Protein AF-M2AKZ9-F1 (afdb_monomer)

Organism: NCBI:txid1263867

Secondary structure (DSSP, 8-state):
--HHHHHHHHHHH--S----GGGTT--HHHHHHHHHHHHH---SS-HHHHHHHHHHHGGGEESSTTSSS-TTEEEEEE-SSSSEEEEEEEE--SS---------EEEEEEHHHHHHHHHHHHHHHHHHHHHHS--TT----

Structure (mmCIF, N/CA/C/O backbone):
data_AF-M2AKZ9-F1
#
_entry.id   AF-M2AKZ9-F1
#
loop_
_atom_site.group_PDB
_atom_site.id
_atom_site.type_symbol
_atom_site.label_atom_id
_atom_site.label_alt_id
_atom_site.label_comp_id
_atom_site.label_asym_id
_atom_site.label_entity_id
_atom_site.label_seq_id
_atom_site.pdbx_PDB_ins_code
_atom_site.Cartn_x
_atom_site.Cartn_y
_atom_site.Cartn_z
_atom_site.occupancy
_atom_site.B_iso_or_equiv
_atom_site.auth_seq_id
_atom_site.auth_comp_id
_atom_site.auth_asym_id
_atom_site.auth_atom_id
_atom_site.pdbx_PDB_model_num
ATOM 1 N N . MET A 1 1 ? 19.972 -0.961 -3.703 1.00 52.25 1 MET A N 1
ATOM 2 C CA . MET A 1 1 ? 18.965 -1.456 -4.669 1.00 52.25 1 MET A CA 1
ATOM 3 C C . MET A 1 1 ? 17.754 -0.553 -4.508 1.00 52.25 1 MET A C 1
ATOM 5 O O . MET A 1 1 ? 17.483 -0.184 -3.375 1.00 52.25 1 MET A O 1
ATOM 9 N N . TYR A 1 2 ? 17.136 -0.089 -5.594 1.00 68.69 2 TYR A N 1
ATOM 10 C CA . TYR A 1 2 ? 16.067 0.915 -5.517 1.00 68.69 2 TYR A CA 1
ATOM 11 C C . TYR A 1 2 ? 14.901 0.331 -4.708 1.00 68.69 2 TYR A C 1
ATOM 13 O O . TYR A 1 2 ? 14.364 -0.695 -5.121 1.00 68.69 2 TYR A O 1
ATOM 21 N N . GLY A 1 3 ? 14.554 0.921 -3.555 1.00 70.38 3 GLY A N 1
ATOM 22 C CA . GLY A 1 3 ? 13.520 0.386 -2.658 1.00 70.38 3 GLY A CA 1
ATOM 23 C C . GLY A 1 3 ? 12.243 0.092 -3.435 1.00 70.38 3 GLY A C 1
ATOM 24 O O . GLY A 1 3 ? 11.772 -1.043 -3.425 1.00 70.38 3 GLY A O 1
ATOM 25 N N . ALA A 1 4 ? 11.796 1.078 -4.232 1.00 70.75 4 ALA A N 1
ATOM 26 C CA . ALA A 1 4 ? 10.658 1.018 -5.167 1.00 70.75 4 ALA A CA 1
ATOM 27 C C . ALA A 1 4 ? 10.664 -0.177 -6.122 1.00 70.75 4 ALA A C 1
ATOM 29 O O . ALA A 1 4 ? 9.626 -0.585 -6.607 1.00 70.75 4 ALA A O 1
ATOM 30 N N . TYR A 1 5 ? 11.813 -0.743 -6.452 1.00 81.25 5 TYR A N 1
ATOM 31 C CA . TYR A 1 5 ? 11.853 -1.922 -7.304 1.00 81.25 5 TYR A CA 1
ATOM 32 C C . TYR A 1 5 ? 11.650 -3.207 -6.489 1.00 81.25 5 TYR A C 1
ATOM 34 O O . TYR A 1 5 ? 10.927 -4.101 -6.926 1.00 81.25 5 TYR A O 1
ATOM 42 N N . CYS A 1 6 ? 12.247 -3.289 -5.294 1.00 82.06 6 CYS A N 1
ATOM 43 C CA . CYS A 1 6 ? 12.142 -4.463 -4.430 1.00 82.06 6 CYS A CA 1
ATOM 44 C C . CYS A 1 6 ? 10.701 -4.733 -4.014 1.00 82.06 6 CYS A C 1
ATOM 46 O O . CYS A 1 6 ? 10.223 -5.847 -4.195 1.00 82.06 6 CYS A O 1
ATOM 48 N N . GLY A 1 7 ? 9.975 -3.731 -3.526 1.00 81.88 7 GLY A N 1
ATOM 49 C CA . GLY A 1 7 ? 8.628 -4.017 -3.051 1.00 81.88 7 GLY A CA 1
ATOM 50 C C . GLY A 1 7 ? 7.611 -4.250 -4.183 1.00 81.88 7 GLY A C 1
ATOM 51 O O . GLY A 1 7 ? 6.611 -4.921 -3.958 1.00 81.88 7 GLY A O 1
ATOM 52 N N . PHE A 1 8 ? 7.861 -3.809 -5.433 1.00 86.56 8 PHE A N 1
ATOM 53 C CA . PHE A 1 8 ? 7.036 -4.263 -6.568 1.00 86.56 8 PHE A CA 1
ATOM 54 C C . PHE A 1 8 ? 7.232 -5.757 -6.833 1.00 86.56 8 PHE A C 1
ATOM 56 O O . PHE A 1 8 ? 6.283 -6.428 -7.233 1.00 86.56 8 PHE A O 1
ATOM 63 N N . LYS A 1 9 ? 8.441 -6.288 -6.606 1.00 87.75 9 LYS A N 1
ATOM 64 C CA . LYS A 1 9 ? 8.679 -7.734 -6.661 1.00 87.75 9 LYS A CA 1
ATOM 65 C C . LYS A 1 9 ? 7.969 -8.452 -5.525 1.00 87.75 9 LYS A C 1
ATOM 67 O O . LYS A 1 9 ? 7.253 -9.406 -5.791 1.00 87.75 9 LYS A O 1
ATOM 72 N N . GLU A 1 10 ? 8.089 -7.950 -4.298 1.00 87.06 10 GLU A N 1
ATOM 73 C CA . GLU A 1 10 ? 7.397 -8.527 -3.135 1.00 87.06 10 GLU A CA 1
ATOM 74 C C . GLU A 1 10 ? 5.873 -8.552 -3.337 1.00 87.06 10 GLU A C 1
ATOM 76 O O . GLU A 1 10 ? 5.233 -9.564 -3.068 1.00 87.06 10 GLU A O 1
ATOM 81 N N . LEU A 1 11 ? 5.299 -7.488 -3.910 1.00 86.25 11 LEU A N 1
ATOM 82 C CA . LEU A 1 11 ? 3.880 -7.425 -4.266 1.00 86.25 11 LEU A CA 1
ATOM 83 C C . LEU A 1 11 ? 3.474 -8.491 -5.299 1.00 86.25 11 LEU A C 1
ATOM 85 O O . LEU A 1 11 ? 2.378 -9.045 -5.219 1.00 86.25 11 LEU A O 1
ATOM 89 N N . LEU A 1 12 ? 4.330 -8.781 -6.285 1.00 87.94 12 LEU A N 1
ATOM 90 C CA . LEU A 1 12 ? 4.081 -9.857 -7.249 1.00 87.94 12 LEU A CA 1
ATOM 91 C C . LEU A 1 12 ? 4.256 -11.242 -6.630 1.00 87.94 12 LEU A C 1
ATOM 93 O O . LEU A 1 12 ? 3.530 -12.164 -6.997 1.00 87.94 12 LEU A O 1
ATOM 97 N N . ASP A 1 13 ? 5.183 -11.399 -5.699 1.00 88.38 13 ASP A N 1
ATOM 98 C CA . ASP A 1 13 ? 5.448 -12.686 -5.066 1.00 88.38 13 ASP A CA 1
ATOM 99 C C . ASP A 1 13 ? 4.434 -13.011 -3.958 1.00 88.38 13 ASP A C 1
ATOM 101 O O . ASP A 1 13 ? 4.333 -14.171 -3.559 1.00 88.38 13 ASP A O 1
ATOM 105 N N . ASN A 1 14 ? 3.638 -12.033 -3.501 1.00 84.56 14 ASN A N 1
ATOM 106 C CA . ASN A 1 14 ? 2.587 -12.258 -2.513 1.00 84.56 14 ASN A CA 1
ATOM 107 C C . ASN A 1 14 ? 1.436 -13.101 -3.111 1.00 84.56 14 ASN A C 1
ATOM 109 O O . ASN A 1 14 ? 0.806 -12.674 -4.093 1.00 84.56 14 ASN A O 1
ATOM 113 N N . PRO A 1 15 ? 1.161 -14.301 -2.554 1.00 78.06 15 PRO A N 1
ATOM 114 C CA . PRO A 1 15 ? 0.096 -15.177 -3.027 1.00 78.06 15 PRO A CA 1
ATOM 115 C C . PRO A 1 15 ? -1.267 -14.884 -2.383 1.00 78.06 15 PRO A C 1
ATOM 117 O O . PRO A 1 15 ? -2.243 -15.537 -2.748 1.00 78.06 15 PRO A O 1
ATOM 120 N N . HIS A 1 16 ? -1.339 -13.965 -1.417 1.00 85.75 16 HIS A N 1
ATOM 121 C CA . HIS A 1 16 ? -2.547 -13.673 -0.652 1.00 85.75 16 HIS A CA 1
ATOM 122 C C . HIS A 1 16 ? -3.059 -12.253 -0.919 1.00 85.75 16 HIS A C 1
ATOM 124 O O . HIS A 1 16 ? -2.253 -11.360 -1.198 1.00 85.75 16 HIS A O 1
ATOM 130 N N . PRO A 1 17 ? -4.382 -12.025 -0.808 1.00 88.38 17 PRO A N 1
ATOM 131 C CA . PRO A 1 17 ? -4.925 -10.678 -0.749 1.00 88.38 17 PRO A CA 1
ATOM 132 C C . PRO A 1 17 ? -4.257 -9.879 0.368 1.00 88.38 17 PRO A C 1
ATOM 134 O O . PRO A 1 17 ? -4.169 -10.331 1.510 1.00 88.38 17 PRO A O 1
ATOM 137 N N . LEU A 1 18 ? -3.809 -8.677 0.030 1.00 92.75 18 LEU A N 1
ATOM 138 C CA . LEU A 1 18 ? -3.366 -7.670 0.984 1.00 92.75 18 LEU A CA 1
ATOM 139 C C . LEU A 1 18 ? -4.553 -7.119 1.788 1.00 92.75 18 LEU A C 1
ATOM 141 O O . LEU A 1 18 ? -5.050 -6.020 1.519 1.00 92.75 18 LEU A O 1
ATOM 145 N N . TRP A 1 19 ? -4.969 -7.864 2.809 1.00 94.50 19 TRP A N 1
ATOM 146 C CA . TRP A 1 19 ? -5.964 -7.444 3.791 1.00 94.50 19 TRP A CA 1
ATOM 147 C C . TRP A 1 19 ? -5.520 -7.790 5.212 1.00 94.50 19 TRP A C 1
ATOM 149 O O . TRP A 1 19 ? -5.015 -8.882 5.462 1.00 94.50 19 TRP A O 1
ATOM 159 N N . ASP A 1 20 ? -5.753 -6.873 6.149 1.00 94.25 20 ASP A N 1
ATOM 160 C CA . ASP A 1 20 ? -5.556 -7.088 7.582 1.00 94.25 20 ASP A CA 1
ATOM 161 C C . ASP A 1 20 ? -6.907 -6.941 8.297 1.00 94.25 20 ASP A C 1
ATOM 163 O O . ASP A 1 20 ? -7.664 -6.014 8.018 1.00 94.25 20 ASP A O 1
ATOM 167 N N . GLU A 1 21 ? -7.208 -7.837 9.240 1.00 94.44 21 GLU A N 1
ATOM 168 C CA . GLU A 1 21 ? -8.468 -7.845 10.008 1.00 94.44 21 GLU A CA 1
ATOM 169 C C . GLU A 1 21 ? -8.741 -6.535 10.770 1.00 94.44 21 GLU A C 1
ATOM 171 O O . GLU A 1 21 ? -9.888 -6.193 11.048 1.00 94.44 21 GLU A O 1
ATOM 176 N N . SER A 1 22 ? -7.703 -5.753 11.089 1.00 95.06 22 SER A N 1
ATOM 177 C CA . SER A 1 22 ? -7.852 -4.430 11.710 1.00 95.06 22 SER A CA 1
ATOM 178 C C . SER A 1 22 ? -8.554 -3.413 10.807 1.00 95.06 22 SER A C 1
ATOM 180 O O . 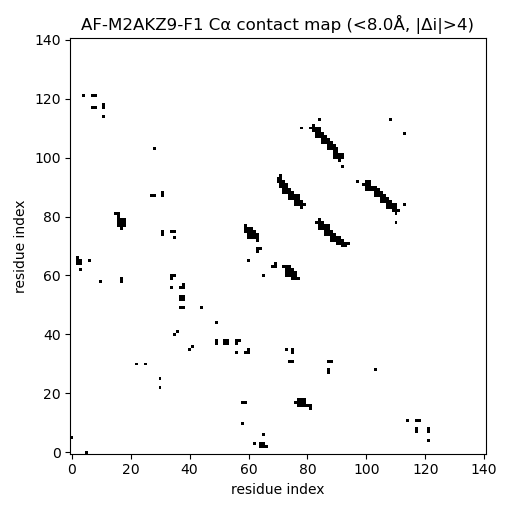SER A 1 22 ? -8.979 -2.361 11.289 1.00 95.06 22 SER A O 1
ATOM 182 N N . PHE A 1 23 ? -8.688 -3.708 9.512 1.00 95.94 23 PHE A N 1
ATOM 183 C CA . PHE A 1 23 ? -9.397 -2.873 8.549 1.00 95.94 23 PHE A CA 1
ATOM 184 C C . PHE A 1 23 ? -10.909 -3.112 8.560 1.00 95.94 23 PHE A C 1
ATOM 186 O O . PHE A 1 23 ? -11.660 -2.302 8.008 1.00 95.94 23 PHE A O 1
ATOM 193 N N . ASP A 1 24 ? -11.378 -4.179 9.207 1.00 95.31 24 ASP A N 1
ATOM 194 C CA . ASP A 1 24 ? -12.784 -4.558 9.200 1.00 95.31 24 ASP A CA 1
ATOM 195 C C . ASP A 1 24 ? -13.662 -3.460 9.823 1.00 95.31 24 ASP A C 1
ATOM 197 O O . ASP A 1 24 ? -13.480 -3.017 10.959 1.00 95.31 24 ASP A O 1
ATOM 201 N N . GLY A 1 25 ? -14.646 -2.993 9.050 1.00 95.19 25 GLY A N 1
ATOM 202 C CA . GLY A 1 25 ? -15.553 -1.918 9.459 1.00 95.19 25 GLY A CA 1
ATOM 203 C C . GLY A 1 25 ? -14.954 -0.506 9.405 1.00 95.19 25 GLY A C 1
ATOM 204 O O . GLY A 1 25 ? -15.673 0.457 9.685 1.00 95.19 25 GLY A O 1
ATOM 205 N N . LEU A 1 26 ? -13.685 -0.351 9.014 1.00 97.06 26 LEU A N 1
ATOM 206 C CA . LEU A 1 26 ? -13.079 0.955 8.777 1.00 97.06 26 LEU A CA 1
ATOM 207 C C . LEU A 1 26 ? -13.445 1.494 7.392 1.00 97.06 26 LEU A C 1
ATOM 209 O O . LEU A 1 26 ? -13.536 0.778 6.396 1.00 97.06 26 LEU A O 1
ATOM 213 N N . SER A 1 27 ? -13.617 2.811 7.303 1.00 96.19 27 SER A N 1
ATOM 214 C CA . SER A 1 27 ? -13.659 3.485 6.008 1.00 96.19 27 SER A CA 1
ATOM 215 C C . SER A 1 27 ? -12.278 3.478 5.349 1.00 96.19 27 SER A C 1
ATOM 217 O O . SER A 1 27 ? -11.247 3.449 6.017 1.00 96.19 27 SER A O 1
ATOM 219 N N . ARG A 1 28 ? -12.244 3.607 4.020 1.00 95.56 28 ARG A N 1
ATOM 220 C CA . ARG A 1 28 ? -10.996 3.718 3.246 1.00 95.56 28 ARG A CA 1
ATOM 221 C C . ARG A 1 28 ? -10.059 4.813 3.768 1.00 95.56 28 ARG A C 1
ATOM 223 O O . ARG A 1 28 ? -8.851 4.625 3.794 1.00 95.56 28 ARG A O 1
ATOM 230 N N . GLU A 1 29 ? -10.607 5.943 4.208 1.00 93.94 29 GLU A N 1
ATOM 231 C CA . GLU A 1 29 ? -9.805 7.013 4.810 1.00 93.94 29 GLU A CA 1
ATOM 232 C C . GLU A 1 29 ? -9.183 6.590 6.142 1.00 93.94 29 GLU A C 1
ATOM 234 O O . GLU A 1 29 ? -8.007 6.853 6.376 1.00 93.94 29 GLU A O 1
ATOM 239 N N . GLN A 1 30 ? -9.945 5.892 6.987 1.00 94.94 30 GLN A N 1
ATOM 240 C CA . GLN A 1 30 ? -9.447 5.374 8.262 1.00 94.94 30 GLN A CA 1
ATOM 241 C C . GLN A 1 30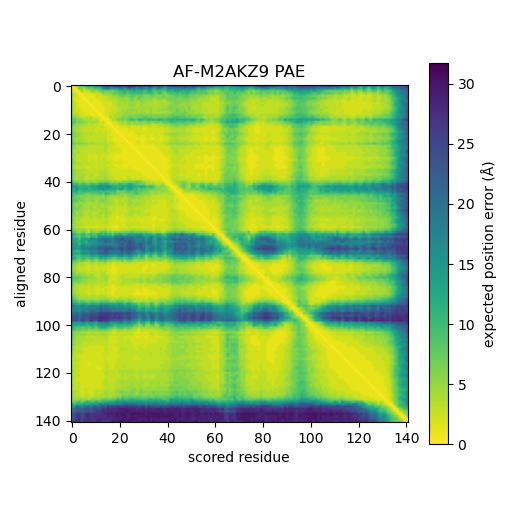 ? -8.370 4.304 8.064 1.00 94.94 30 GLN A C 1
ATOM 243 O O . GLN A 1 30 ? -7.375 4.336 8.778 1.00 94.94 30 GLN A O 1
ATOM 248 N N . ILE A 1 31 ? -8.527 3.410 7.080 1.00 95.62 31 ILE A N 1
ATOM 249 C CA . ILE A 1 31 ? -7.505 2.413 6.718 1.00 95.62 31 ILE A CA 1
ATOM 250 C C . ILE A 1 31 ? -6.212 3.117 6.300 1.00 95.62 31 ILE A C 1
ATOM 252 O O . ILE A 1 31 ? -5.138 2.817 6.819 1.00 95.62 31 ILE A O 1
ATOM 256 N N . HIS A 1 32 ? -6.321 4.100 5.401 1.00 92.94 32 HIS A N 1
ATOM 257 C CA . HIS A 1 32 ? -5.176 4.889 4.961 1.00 92.94 32 HIS A CA 1
ATOM 258 C C . HIS A 1 32 ? -4.460 5.562 6.141 1.00 92.94 32 HIS A C 1
ATOM 260 O O . HIS A 1 32 ? -3.240 5.466 6.266 1.00 92.94 32 HIS A O 1
ATOM 266 N N . ASP A 1 33 ? -5.207 6.254 7.004 1.00 89.75 33 ASP A N 1
ATOM 267 C CA . ASP A 1 33 ? -4.625 6.993 8.124 1.00 89.75 33 ASP A CA 1
ATOM 268 C C . ASP A 1 33 ? -4.010 6.058 9.172 1.00 89.75 33 ASP A C 1
ATOM 270 O O . ASP A 1 33 ? -2.963 6.384 9.732 1.00 89.75 33 ASP A O 1
ATOM 274 N N . LEU A 1 34 ? -4.604 4.883 9.395 1.00 92.12 34 LEU A N 1
ATOM 275 C CA . LEU A 1 34 ? -4.065 3.847 10.274 1.00 92.12 34 LEU A CA 1
ATOM 276 C C . LEU A 1 34 ?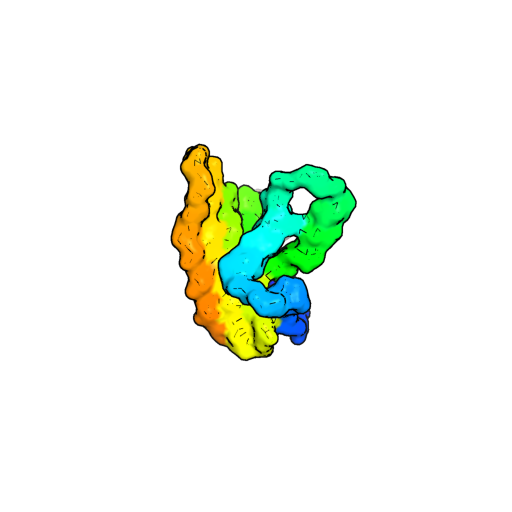 -2.708 3.346 9.770 1.00 92.12 34 LEU A C 1
ATOM 278 O O . LEU A 1 34 ? -1.727 3.423 10.510 1.00 92.12 34 LEU A O 1
ATOM 282 N N . VAL A 1 35 ? -2.623 2.919 8.506 1.00 91.94 35 VAL A N 1
ATOM 283 C CA . VAL A 1 35 ? -1.366 2.434 7.910 1.00 91.94 35 VAL A CA 1
ATOM 284 C C . VAL A 1 35 ? -0.312 3.542 7.893 1.00 91.94 35 VAL A C 1
ATOM 286 O O . VAL A 1 35 ? 0.822 3.335 8.325 1.00 91.94 35 VAL A O 1
ATOM 289 N N . ARG A 1 36 ? -0.685 4.758 7.474 1.00 87.12 36 ARG A N 1
ATOM 290 C CA . ARG A 1 36 ? 0.227 5.910 7.472 1.00 87.12 36 ARG A CA 1
ATOM 291 C C . ARG A 1 36 ? 0.792 6.172 8.865 1.00 87.12 36 ARG A C 1
ATOM 293 O O . ARG A 1 36 ? 1.993 6.375 8.996 1.00 87.12 36 ARG A O 1
ATOM 300 N N . ASN A 1 37 ? -0.051 6.224 9.892 1.00 86.00 37 ASN A N 1
ATOM 301 C CA . ASN A 1 37 ? 0.390 6.556 11.247 1.00 86.00 37 ASN A CA 1
ATOM 302 C C . ASN A 1 37 ? 1.175 5.413 11.901 1.00 86.00 37 ASN A C 1
ATOM 304 O O . ASN A 1 37 ? 2.029 5.670 12.742 1.00 86.00 37 ASN A O 1
ATOM 308 N N . ALA A 1 38 ? 0.942 4.163 11.504 1.00 88.25 38 ALA A N 1
ATOM 309 C CA . ALA A 1 38 ? 1.779 3.046 11.924 1.00 88.25 38 ALA A CA 1
ATOM 310 C C . ALA A 1 38 ? 3.218 3.140 11.388 1.00 88.25 38 ALA A C 1
ATOM 312 O O . ALA A 1 38 ? 4.152 2.769 12.091 1.00 88.25 38 ALA A O 1
ATOM 313 N N . ILE A 1 39 ? 3.402 3.639 10.161 1.00 84.69 39 ILE A N 1
ATOM 314 C CA . ILE A 1 39 ? 4.711 3.654 9.485 1.00 84.69 39 ILE A CA 1
ATOM 315 C C . ILE A 1 39 ? 5.441 4.992 9.658 1.00 84.69 39 ILE A C 1
ATOM 317 O O . ILE A 1 39 ? 6.651 5.023 9.861 1.00 84.69 39 ILE A O 1
ATOM 321 N N . TYR A 1 40 ? 4.701 6.095 9.571 1.00 79.25 40 TYR A N 1
ATOM 322 C CA . TYR A 1 40 ? 5.217 7.466 9.508 1.00 79.25 40 TYR A CA 1
ATOM 323 C C . TYR A 1 40 ? 4.705 8.350 10.653 1.00 79.25 40 TYR A C 1
ATOM 325 O O . TYR A 1 40 ? 4.950 9.559 10.652 1.00 79.25 40 TYR A O 1
ATOM 333 N N . GLY A 1 41 ? 3.914 7.800 11.577 1.00 77.19 41 GLY A N 1
ATOM 334 C CA . GLY A 1 41 ? 3.438 8.541 12.740 1.00 77.19 41 GLY A CA 1
ATOM 335 C C . GLY A 1 41 ? 4.586 8.834 13.697 1.00 77.19 41 GLY A C 1
ATOM 336 O O . GLY A 1 41 ? 5.363 7.946 14.031 1.00 77.19 41 GLY A O 1
ATOM 337 N N . ASP A 1 42 ? 4.671 10.084 14.136 1.00 71.94 42 ASP A N 1
ATOM 338 C CA . ASP A 1 42 ? 5.504 10.485 15.265 1.00 71.94 42 ASP A CA 1
ATOM 339 C C . ASP A 1 42 ? 4.572 10.624 16.471 1.00 71.94 42 ASP A C 1
ATOM 341 O O . ASP A 1 42 ? 3.758 11.551 16.532 1.00 71.94 42 ASP A O 1
ATOM 345 N N . ASP A 1 43 ? 4.596 9.641 17.366 1.00 74.94 43 ASP 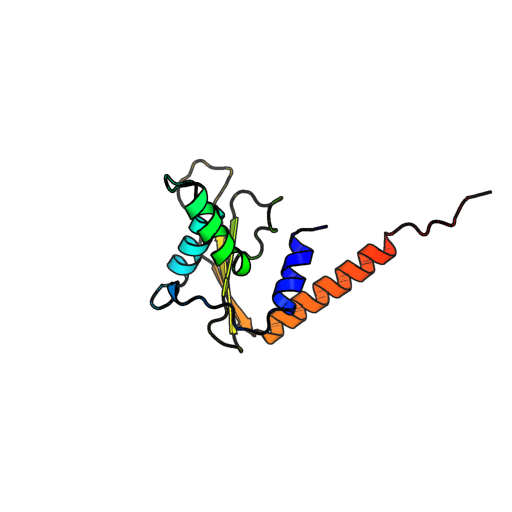A N 1
ATOM 346 C CA . ASP A 1 43 ? 3.766 9.623 18.566 1.00 74.94 43 ASP A CA 1
ATOM 347 C C . ASP A 1 43 ? 4.530 9.131 19.797 1.00 74.94 43 ASP A C 1
ATOM 349 O O . ASP A 1 43 ? 5.692 8.741 19.736 1.00 74.94 43 ASP A O 1
ATOM 353 N N . GLU A 1 44 ? 3.871 9.204 2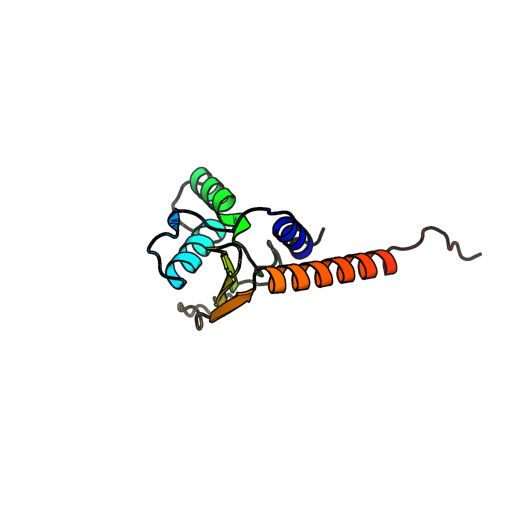0.954 1.00 84.62 44 GLU A N 1
ATOM 354 C CA . GLU A 1 44 ? 4.476 8.902 22.253 1.00 84.62 44 GLU A CA 1
ATOM 355 C C . GLU A 1 44 ? 4.571 7.390 22.548 1.00 84.62 44 GLU A C 1
ATOM 357 O O . GLU A 1 44 ? 4.902 7.006 23.675 1.00 84.62 44 GLU A O 1
ATOM 362 N N . ARG A 1 45 ? 4.262 6.508 21.580 1.00 83.06 45 ARG A N 1
ATOM 363 C CA . ARG A 1 45 ? 4.389 5.056 21.774 1.00 83.06 45 ARG A CA 1
ATOM 364 C C . ARG A 1 45 ? 5.858 4.671 21.959 1.00 83.06 45 ARG A C 1
ATOM 366 O O . ARG A 1 45 ? 6.785 5.366 21.549 1.00 83.06 45 ARG A O 1
ATOM 373 N N . SER A 1 46 ? 6.088 3.523 22.596 1.00 87.19 46 SER A N 1
ATOM 374 C CA . SER A 1 46 ? 7.446 3.000 22.742 1.00 87.19 46 SER A CA 1
ATOM 375 C C . SER A 1 46 ? 8.047 2.654 21.377 1.00 87.19 46 SER A C 1
ATOM 377 O O . SER A 1 46 ? 7.338 2.247 20.457 1.00 87.19 46 SER A O 1
ATOM 379 N N . MET A 1 47 ? 9.376 2.733 21.268 1.00 86.69 47 MET A N 1
ATOM 380 C CA . MET A 1 47 ? 10.102 2.318 20.060 1.00 86.69 47 MET A CA 1
ATOM 381 C C . MET A 1 47 ? 9.742 0.884 19.637 1.00 86.69 47 MET A C 1
ATOM 383 O O . MET A 1 47 ? 9.601 0.603 18.454 1.00 86.69 47 MET A O 1
ATOM 387 N N . GLU A 1 48 ? 9.552 -0.020 20.600 1.00 88.81 48 GLU A N 1
ATOM 388 C CA . GLU A 1 48 ? 9.142 -1.404 20.335 1.00 88.81 48 GLU A CA 1
ATOM 389 C C . GLU A 1 48 ? 7.753 -1.488 19.687 1.00 88.81 48 GLU A C 1
ATOM 391 O O . GLU A 1 48 ? 7.578 -2.235 18.728 1.00 88.81 48 GLU A O 1
ATOM 396 N N . ALA A 1 49 ? 6.783 -0.703 20.167 1.00 86.81 49 ALA A N 1
ATOM 397 C CA . ALA A 1 49 ? 5.440 -0.662 19.591 1.00 86.81 49 ALA A CA 1
ATOM 398 C C . ALA A 1 49 ? 5.446 -0.045 18.184 1.00 86.81 49 ALA A C 1
ATOM 400 O O . ALA A 1 49 ? 4.816 -0.585 17.278 1.00 86.81 49 ALA A O 1
ATOM 401 N N . ILE A 1 50 ? 6.218 1.028 17.983 1.00 85.44 50 ILE A N 1
ATOM 402 C CA . ILE A 1 50 ? 6.403 1.656 16.667 1.00 85.44 50 ILE A CA 1
ATOM 403 C C . ILE A 1 50 ? 7.005 0.653 15.677 1.00 85.44 50 ILE A C 1
ATOM 405 O O . ILE A 1 50 ? 6.515 0.514 14.560 1.00 85.44 50 ILE A O 1
ATOM 409 N N . LEU A 1 51 ? 8.040 -0.087 16.085 1.00 87.19 51 LEU A N 1
ATOM 410 C CA . LEU A 1 51 ? 8.672 -1.098 15.237 1.00 87.19 51 LEU A CA 1
ATOM 411 C C . LEU A 1 51 ? 7.725 -2.255 14.909 1.00 87.19 51 LEU A C 1
ATOM 413 O O . LEU A 1 51 ? 7.718 -2.712 13.768 1.00 87.19 51 LEU A O 1
ATOM 417 N N . ALA A 1 52 ? 6.932 -2.722 15.875 1.00 89.31 52 ALA A N 1
ATOM 418 C CA . ALA A 1 52 ? 5.964 -3.793 15.652 1.00 89.31 52 ALA A CA 1
ATOM 419 C C . ALA A 1 52 ? 4.873 -3.377 14.652 1.00 89.31 52 ALA A C 1
ATOM 421 O O . ALA A 1 52 ? 4.596 -4.115 13.706 1.00 89.31 52 ALA A O 1
ATOM 422 N N . ASP A 1 53 ? 4.305 -2.180 14.812 1.00 88.56 53 ASP A N 1
ATOM 423 C CA . ASP A 1 53 ? 3.276 -1.668 13.905 1.00 88.56 53 ASP A CA 1
ATOM 424 C C . ASP A 1 53 ? 3.854 -1.361 12.520 1.00 88.56 53 ASP A C 1
ATOM 426 O O . ASP A 1 53 ? 3.275 -1.752 11.507 1.00 88.56 53 ASP A O 1
ATOM 430 N N . SER A 1 54 ? 5.037 -0.748 12.455 1.00 86.31 54 SER A N 1
ATOM 431 C CA . SER A 1 54 ? 5.742 -0.532 11.190 1.00 86.31 54 SER A CA 1
ATOM 432 C C . SER A 1 54 ? 5.980 -1.856 10.457 1.00 86.31 54 SER A C 1
ATOM 434 O O . SER A 1 54 ? 5.703 -1.954 9.265 1.00 86.31 54 SER A O 1
ATOM 436 N N . GLN A 1 55 ? 6.412 -2.910 11.160 1.00 88.62 55 GLN A N 1
ATOM 437 C CA . GLN A 1 55 ? 6.607 -4.235 10.565 1.00 88.62 55 GLN A CA 1
ATOM 438 C C . GLN A 1 55 ? 5.307 -4.881 10.088 1.00 88.62 55 GLN A C 1
ATOM 440 O O . GLN A 1 55 ? 5.317 -5.494 9.022 1.00 88.62 55 GLN A O 1
ATOM 445 N N . ARG A 1 56 ? 4.215 -4.745 10.849 1.00 91.06 56 ARG A N 1
ATOM 446 C CA . ARG A 1 56 ? 2.897 -5.274 10.478 1.00 91.06 56 ARG A CA 1
ATOM 447 C C . ARG A 1 56 ? 2.357 -4.599 9.225 1.00 91.06 56 ARG A C 1
ATOM 449 O O . ARG A 1 56 ? 1.904 -5.278 8.318 1.00 91.06 56 ARG A O 1
ATOM 456 N N . TYR A 1 57 ? 2.416 -3.270 9.162 1.00 90.50 57 TYR A N 1
ATOM 457 C CA . TYR A 1 57 ? 1.730 -2.530 8.105 1.00 90.50 57 TYR A CA 1
ATO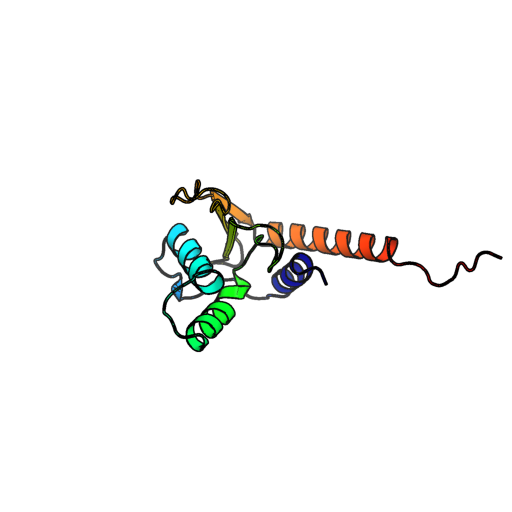M 458 C C . TYR A 1 57 ? 2.602 -2.200 6.885 1.00 90.50 57 TYR A C 1
ATOM 460 O O . TYR A 1 57 ? 2.079 -1.691 5.894 1.00 90.50 57 TYR A O 1
ATOM 468 N N . ARG A 1 58 ? 3.910 -2.509 6.905 1.00 87.12 58 ARG A N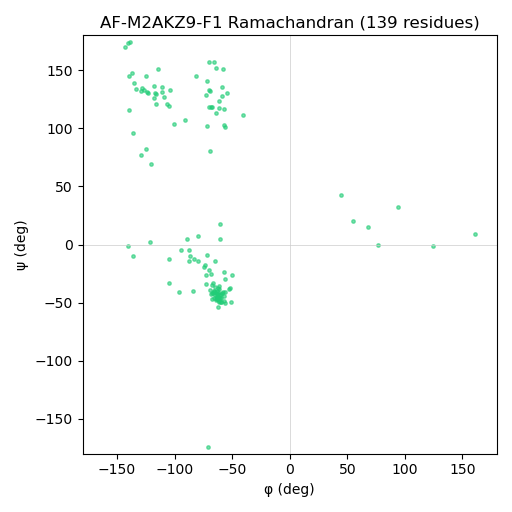 1
ATOM 469 C CA . ARG A 1 58 ? 4.831 -2.189 5.793 1.00 87.12 58 ARG A CA 1
ATOM 470 C C . ARG A 1 58 ? 4.410 -2.754 4.438 1.00 87.12 58 ARG A C 1
ATOM 472 O O . ARG A 1 58 ? 4.750 -2.169 3.419 1.00 87.12 58 ARG A O 1
ATOM 479 N N . GLU A 1 59 ? 3.712 -3.889 4.411 1.00 87.75 59 GLU A N 1
ATOM 480 C CA . GLU A 1 59 ? 3.291 -4.534 3.159 1.00 87.75 59 GLU A CA 1
ATOM 481 C C . GLU A 1 59 ? 2.202 -3.745 2.420 1.00 87.75 59 GLU A C 1
ATOM 483 O O . GLU A 1 59 ? 2.073 -3.856 1.202 1.00 87.75 59 GLU A O 1
ATOM 488 N N . PHE A 1 60 ? 1.464 -2.898 3.145 1.00 90.50 60 PHE A N 1
ATOM 489 C CA . PHE A 1 60 ? 0.453 -2.010 2.581 1.00 90.50 60 PHE A CA 1
ATOM 490 C C . PHE A 1 60 ? 1.043 -0.674 2.110 1.00 90.50 60 PHE A C 1
ATOM 492 O O . PHE A 1 60 ? 0.340 0.100 1.462 1.00 90.50 60 PHE A O 1
ATOM 499 N N . ASP A 1 61 ? 2.309 -0.377 2.425 1.00 86.00 61 ASP A N 1
ATOM 500 C CA . ASP A 1 61 ? 2.975 0.862 2.013 1.00 86.00 61 ASP A CA 1
ATOM 501 C C . ASP A 1 61 ? 3.237 0.861 0.504 1.00 86.00 61 ASP A C 1
ATOM 503 O O . ASP A 1 61 ? 3.964 0.017 -0.025 1.00 86.00 61 ASP A O 1
ATOM 507 N N . PHE A 1 62 ? 2.635 1.819 -0.202 1.00 78.81 62 PHE A N 1
ATOM 508 C CA . PHE A 1 62 ? 2.622 1.862 -1.658 1.00 78.81 62 PHE A CA 1
ATOM 509 C C . PHE A 1 62 ? 2.953 3.260 -2.183 1.00 78.81 62 PHE A C 1
ATOM 511 O O . PHE A 1 62 ? 2.398 4.268 -1.757 1.00 78.81 62 PHE A O 1
ATOM 518 N N . LEU A 1 63 ? 3.836 3.344 -3.182 1.00 65.81 63 LEU A N 1
ATOM 519 C CA . LEU A 1 63 ? 4.165 4.597 -3.886 1.00 65.81 63 LEU A CA 1
ATOM 520 C C . LEU A 1 63 ? 4.638 5.772 -2.994 1.00 65.81 63 LEU A C 1
ATOM 522 O O . LEU A 1 63 ? 4.647 6.918 -3.434 1.00 65.81 63 LEU A O 1
ATOM 526 N N . THR A 1 64 ? 5.111 5.498 -1.781 1.00 59.97 64 THR A N 1
ATOM 527 C CA . THR A 1 64 ? 5.933 6.395 -0.936 1.00 59.97 64 THR A CA 1
ATOM 528 C C . THR A 1 64 ? 7.436 6.231 -1.208 1.00 59.97 64 THR A C 1
ATOM 530 O O . THR A 1 64 ? 8.288 6.856 -0.578 1.00 59.97 64 THR A O 1
ATOM 533 N N . ASN A 1 65 ? 7.764 5.410 -2.210 1.00 53.59 65 ASN A N 1
ATOM 534 C CA . ASN A 1 65 ? 9.108 5.049 -2.656 1.00 53.59 65 ASN A CA 1
ATOM 535 C C . ASN A 1 65 ? 9.931 4.198 -1.669 1.00 53.59 65 ASN A C 1
ATOM 537 O O . ASN A 1 65 ? 11.143 4.108 -1.857 1.00 53.59 65 ASN A O 1
ATOM 541 N N . TRP A 1 66 ? 9.316 3.583 -0.646 1.00 57.62 66 TRP A N 1
ATOM 542 C CA . TRP A 1 66 ? 10.018 2.816 0.402 1.00 57.62 66 TRP A CA 1
ATOM 543 C C . TRP A 1 66 ? 11.273 3.545 0.931 1.00 57.62 66 TRP A C 1
ATOM 545 O O . TRP A 1 66 ? 12.330 2.938 1.105 1.00 57.62 66 TRP A O 1
ATOM 555 N N . GLY A 1 67 ? 11.158 4.863 1.161 1.00 51.34 67 GLY A N 1
ATOM 556 C CA . GLY A 1 67 ? 12.064 5.582 2.060 1.00 51.34 67 GLY A CA 1
ATOM 557 C C . GLY A 1 67 ? 12.846 6.809 1.569 1.00 51.34 67 GLY A C 1
ATOM 558 O O . GLY A 1 67 ? 13.547 7.351 2.412 1.00 51.34 67 GLY A O 1
ATOM 559 N N . GLU A 1 68 ? 12.788 7.297 0.313 1.00 53.72 68 GLU A N 1
ATOM 560 C CA . GLU A 1 68 ? 13.775 8.346 -0.078 1.00 53.72 68 GLU A CA 1
ATOM 561 C C . GLU A 1 68 ? 13.358 9.591 -0.888 1.00 53.72 68 GLU A C 1
ATOM 563 O O . GLU A 1 68 ? 14.199 10.481 -0.992 1.00 53.72 68 GLU A O 1
ATOM 568 N N . GLN A 1 69 ? 12.155 9.754 -1.472 1.00 48.59 69 GLN A N 1
ATOM 569 C CA . GLN A 1 69 ? 11.960 10.906 -2.400 1.00 48.59 69 GLN A CA 1
ATOM 570 C C . GLN A 1 69 ? 10.633 11.679 -2.372 1.00 48.59 69 GLN A C 1
ATOM 572 O O . GLN A 1 69 ? 10.521 12.670 -3.095 1.00 48.59 69 GLN A O 1
ATOM 577 N N . PHE A 1 70 ? 9.653 11.318 -1.543 1.00 53.75 70 PHE A N 1
ATOM 578 C CA . PHE A 1 70 ? 8.397 12.073 -1.461 1.00 53.75 70 PHE A CA 1
ATOM 579 C C . PHE A 1 70 ? 8.063 12.410 -0.014 1.00 53.75 70 PHE A C 1
ATOM 581 O O . PHE A 1 70 ? 7.182 11.803 0.592 1.00 53.75 70 PHE A O 1
ATOM 588 N N . ASP A 1 71 ? 8.755 13.411 0.530 1.00 57.38 71 ASP A N 1
ATOM 589 C CA . ASP A 1 71 ? 8.330 14.025 1.781 1.00 57.38 71 ASP A CA 1
ATOM 590 C C . ASP A 1 71 ? 6.899 14.532 1.597 1.00 57.38 71 ASP A C 1
ATOM 592 O O . ASP A 1 71 ? 6.621 15.416 0.777 1.00 57.38 71 ASP A O 1
ATOM 596 N N . GLY A 1 72 ? 5.979 13.956 2.367 1.00 62.97 72 GLY A N 1
ATOM 597 C CA . GLY A 1 72 ? 4.621 14.457 2.436 1.00 62.97 72 GLY A CA 1
ATOM 598 C C . GLY A 1 72 ? 3.610 13.815 1.492 1.00 62.97 72 GLY A C 1
ATOM 599 O O . GLY A 1 72 ? 2.672 14.474 1.053 1.00 62.97 72 GLY A O 1
ATOM 600 N N . PHE A 1 73 ? 3.745 12.533 1.173 1.00 73.19 73 PHE A N 1
ATOM 601 C CA . PHE A 1 73 ? 2.679 11.764 0.529 1.00 73.19 73 PHE A CA 1
ATOM 602 C C . PHE A 1 73 ? 2.642 10.371 1.145 1.00 73.19 73 PHE A C 1
ATOM 604 O O . PHE A 1 73 ? 3.682 9.828 1.500 1.00 73.19 73 PHE A O 1
ATOM 611 N N . ALA A 1 74 ? 1.447 9.804 1.280 1.00 80.25 74 ALA A N 1
ATOM 612 C CA . ALA A 1 74 ? 1.269 8.404 1.629 1.00 80.25 74 ALA A CA 1
ATOM 613 C C . ALA A 1 74 ? 0.310 7.788 0.616 1.00 80.25 74 ALA A C 1
ATOM 615 O O . ALA A 1 74 ? -0.727 8.386 0.302 1.00 80.25 74 ALA A O 1
ATOM 616 N N . SER A 1 75 ? 0.677 6.627 0.079 1.00 88.06 75 SER A N 1
ATOM 617 C CA . SER A 1 75 ? -0.297 5.779 -0.591 1.00 88.06 75 SER A CA 1
ATOM 618 C C . SER A 1 75 ? -0.275 4.398 0.034 1.00 88.06 75 SER A C 1
ATOM 620 O O . SER A 1 75 ? 0.753 3.913 0.492 1.00 88.06 75 SER A O 1
ATOM 622 N N . VAL A 1 76 ? -1.451 3.801 0.093 1.00 91.94 76 VAL A N 1
ATOM 623 C CA . VAL A 1 76 ? -1.693 2.516 0.723 1.00 91.94 76 VAL A CA 1
ATOM 624 C C . VAL A 1 76 ? -2.382 1.638 -0.300 1.00 91.94 76 VAL A C 1
ATOM 626 O O . VAL A 1 76 ? -3.315 2.081 -0.974 1.00 91.94 76 VAL A O 1
ATOM 629 N N . ILE A 1 77 ? -1.908 0.411 -0.443 1.00 93.44 77 ILE A N 1
ATOM 630 C CA . ILE A 1 77 ? -2.524 -0.601 -1.295 1.00 93.44 77 ILE A CA 1
ATOM 631 C C . ILE A 1 77 ? -3.274 -1.603 -0.423 1.00 93.44 77 ILE A C 1
ATOM 633 O O . ILE A 1 77 ? -2.734 -2.078 0.567 1.00 93.44 77 ILE A O 1
ATOM 637 N N . VAL A 1 78 ? -4.515 -1.921 -0.790 1.00 95.19 78 VAL A N 1
ATOM 638 C CA . VAL A 1 78 ? -5.314 -2.966 -0.133 1.00 95.19 78 VAL A CA 1
ATOM 639 C C . VAL A 1 78 ? -6.053 -3.816 -1.161 1.00 95.19 78 VAL A C 1
ATOM 641 O O . VAL A 1 78 ? -6.464 -3.333 -2.222 1.00 95.19 78 VAL A O 1
ATOM 644 N N . GLN A 1 79 ? -6.232 -5.088 -0.832 1.00 94.50 79 GLN A N 1
ATOM 645 C CA . GLN A 1 79 ? -6.934 -6.097 -1.615 1.00 94.50 79 GLN A CA 1
ATOM 646 C C . GLN A 1 79 ? -7.824 -6.891 -0.662 1.00 94.50 79 GLN A C 1
ATOM 648 O O . GLN A 1 79 ? -7.365 -7.813 -0.003 1.00 94.50 79 GLN A O 1
ATOM 653 N N . GLU A 1 80 ? -9.094 -6.503 -0.572 1.00 88.81 80 GLU A N 1
ATOM 654 C CA . GLU A 1 80 ? -10.102 -7.220 0.227 1.00 88.81 80 GLU A CA 1
ATOM 655 C C . GLU A 1 80 ? -10.427 -8.599 -0.378 1.00 88.81 80 GLU A C 1
ATOM 657 O O . GLU A 1 80 ? -10.819 -9.526 0.326 1.00 88.81 80 GLU A O 1
ATOM 662 N N . ASP A 1 81 ? -10.228 -8.744 -1.693 1.00 89.25 81 ASP A N 1
ATOM 663 C CA . ASP A 1 81 ? -10.420 -9.979 -2.447 1.00 89.25 81 ASP A CA 1
ATOM 664 C C . ASP A 1 81 ? -9.328 -10.177 -3.521 1.00 89.25 81 ASP A C 1
ATOM 666 O O . ASP A 1 81 ? -8.501 -9.300 -3.786 1.00 89.25 81 ASP A O 1
ATOM 670 N N . ASP A 1 82 ? -9.339 -11.342 -4.176 1.00 88.06 82 ASP A N 1
ATOM 671 C CA . ASP A 1 82 ? -8.376 -11.708 -5.227 1.00 88.06 82 ASP A CA 1
ATOM 672 C C . ASP A 1 82 ? -8.579 -10.952 -6.557 1.00 88.06 82 ASP A C 1
ATOM 674 O O . ASP A 1 82 ? -7.777 -11.069 -7.491 1.00 88.06 82 ASP A O 1
ATOM 678 N N . HIS A 1 83 ? -9.668 -10.199 -6.704 1.00 92.12 83 HIS A N 1
ATOM 679 C CA . HIS A 1 83 ? -10.096 -9.625 -7.979 1.00 92.12 83 HIS A CA 1
ATOM 680 C C . HIS A 1 83 ? -9.818 -8.133 -8.082 1.00 92.12 83 HIS A C 1
ATOM 682 O O . HIS A 1 83 ? -9.524 -7.642 -9.179 1.00 92.12 83 HIS A O 1
ATOM 688 N N . THR A 1 84 ? -9.892 -7.422 -6.963 1.00 94.88 84 THR A N 1
ATOM 689 C CA . THR A 1 84 ? -9.891 -5.968 -6.911 1.00 94.88 84 THR A CA 1
ATOM 690 C C . THR A 1 84 ? -8.758 -5.462 -6.038 1.00 94.88 84 THR A C 1
ATOM 692 O O . THR A 1 84 ? -8.603 -5.846 -4.885 1.00 94.88 84 THR A O 1
ATOM 695 N N . THR A 1 85 ? -7.994 -4.515 -6.573 1.00 95.31 85 THR A N 1
ATOM 696 C CA . THR A 1 85 ? -7.020 -3.759 -5.795 1.00 95.31 85 THR A CA 1
ATOM 697 C C . THR A 1 85 ? -7.463 -2.313 -5.659 1.00 95.31 85 THR A C 1
ATOM 699 O O . THR A 1 85 ? -7.796 -1.652 -6.648 1.00 95.31 85 THR A O 1
ATOM 702 N N . THR A 1 86 ? -7.428 -1.818 -4.426 1.00 96.25 86 THR A N 1
ATOM 703 C CA . THR A 1 86 ? -7.712 -0.430 -4.086 1.00 96.25 86 THR A CA 1
ATOM 704 C C . THR A 1 86 ? -6.419 0.270 -3.681 1.00 96.25 86 THR A C 1
ATOM 706 O O . THR A 1 86 ? -5.702 -0.185 -2.796 1.00 96.25 86 THR A O 1
ATOM 709 N N . ILE A 1 87 ? -6.139 1.401 -4.320 1.00 94.00 87 ILE A N 1
ATOM 710 C CA . ILE A 1 87 ? -5.042 2.301 -3.975 1.00 94.00 87 ILE A CA 1
ATOM 711 C C . ILE A 1 87 ? -5.653 3.532 -3.313 1.00 94.00 87 ILE A C 1
ATOM 713 O O . ILE A 1 87 ? -6.484 4.231 -3.899 1.00 94.00 87 ILE A O 1
ATOM 717 N N . LEU A 1 88 ? -5.237 3.779 -2.082 1.00 94.31 88 LEU A N 1
ATOM 718 C CA . LEU A 1 88 ? -5.660 4.883 -1.239 1.00 94.31 88 LEU A CA 1
ATOM 719 C C . LEU A 1 88 ? -4.523 5.889 -1.208 1.00 94.31 88 LEU A C 1
ATOM 721 O O . LEU A 1 88 ? -3.430 5.546 -0.780 1.00 94.31 88 LEU A O 1
ATOM 725 N N . HIS A 1 89 ? -4.744 7.111 -1.667 1.00 90.56 89 HIS A N 1
ATOM 726 C CA . HIS A 1 89 ? -3.690 8.113 -1.748 1.00 90.56 89 HIS A CA 1
ATOM 727 C C . HIS A 1 89 ? -4.119 9.405 -1.073 1.00 90.56 89 HIS A C 1
ATOM 729 O O . HIS A 1 89 ? -5.218 9.915 -1.315 1.00 90.56 89 HIS A O 1
ATOM 735 N N . ARG A 1 90 ? -3.225 9.970 -0.260 1.00 86.56 90 ARG A N 1
ATOM 736 C CA . ARG A 1 90 ? -3.441 11.276 0.355 1.00 86.56 90 ARG A CA 1
ATOM 737 C C . ARG A 1 90 ? -2.156 12.106 0.367 1.00 86.56 90 ARG A C 1
ATOM 739 O O . ARG A 1 90 ? -1.205 11.770 1.085 1.00 86.56 90 ARG A O 1
ATOM 746 N N . PRO A 1 91 ? -2.125 13.239 -0.352 1.00 78.81 91 PRO A N 1
ATOM 747 C CA . PRO A 1 91 ? -1.020 14.176 -0.261 1.00 78.81 91 PRO A CA 1
ATOM 748 C C . PRO A 1 91 ? -1.030 14.888 1.100 1.00 78.81 91 PRO A C 1
ATOM 750 O O . PRO A 1 91 ? -2.055 15.387 1.559 1.00 78.81 91 PRO A O 1
ATOM 753 N N . HIS A 1 92 ? 0.128 14.954 1.739 1.00 69.12 92 HIS A N 1
ATOM 754 C CA . HIS A 1 92 ? 0.399 15.578 3.034 1.00 69.12 92 HIS A CA 1
ATOM 755 C C . HIS A 1 92 ? 1.534 16.595 2.883 1.00 69.12 92 HIS A C 1
ATOM 757 O O . HIS A 1 92 ? 2.667 16.266 3.176 1.00 69.12 92 HIS A O 1
ATOM 763 N N . SER A 1 93 ? 1.275 17.822 2.430 1.00 59.09 93 SER A N 1
ATOM 764 C CA . SER A 1 93 ? 2.337 18.815 2.168 1.00 59.09 93 SER A CA 1
ATOM 765 C C . SER A 1 93 ? 3.454 18.834 3.231 1.00 59.09 93 SER A C 1
ATOM 767 O O . SER A 1 93 ? 3.235 19.266 4.361 1.00 59.09 93 SER A O 1
ATOM 769 N N . ALA A 1 94 ? 4.665 18.402 2.860 1.00 54.53 94 ALA A N 1
ATOM 770 C CA . ALA A 1 94 ? 5.842 18.496 3.729 1.00 54.53 94 ALA A CA 1
ATOM 771 C C . ALA A 1 94 ? 6.372 19.933 3.861 1.00 54.53 94 ALA A C 1
ATOM 773 O O . ALA A 1 94 ? 7.122 20.251 4.781 1.00 54.53 94 ALA A O 1
ATOM 774 N N . TRP A 1 95 ? 5.970 20.819 2.944 1.00 51.47 95 TRP A N 1
ATOM 775 C CA . TRP A 1 95 ? 6.574 22.140 2.765 1.00 51.47 95 TRP A CA 1
ATOM 776 C C . TRP A 1 95 ? 5.730 23.291 3.305 1.00 51.47 95 TRP A C 1
ATOM 778 O O . TRP A 1 95 ? 6.229 24.406 3.457 1.00 51.47 95 TRP A O 1
ATOM 788 N N . THR A 1 96 ? 4.465 23.050 3.645 1.00 48.31 96 THR A N 1
ATOM 789 C CA 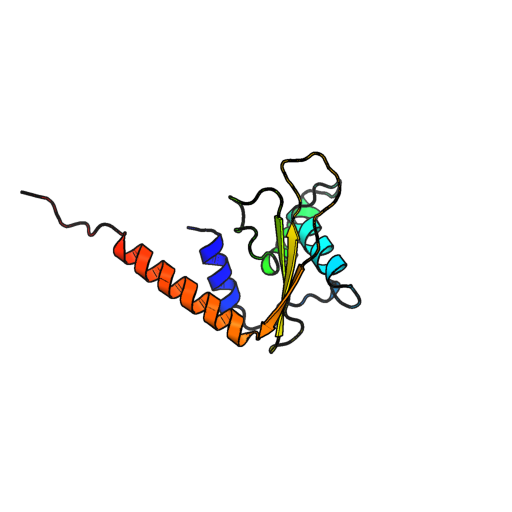. THR A 1 96 ? 3.616 24.068 4.258 1.00 48.31 96 THR A CA 1
ATOM 790 C C . THR A 1 96 ? 3.201 23.616 5.646 1.00 48.31 96 THR A C 1
ATOM 792 O O . THR A 1 96 ? 2.583 22.578 5.828 1.00 48.31 96 THR A O 1
ATOM 795 N N . ARG A 1 97 ? 3.457 24.459 6.653 1.00 50.50 97 ARG A N 1
ATOM 796 C CA . ARG A 1 97 ? 2.909 24.342 8.020 1.00 50.50 97 ARG A CA 1
ATOM 797 C C . ARG A 1 97 ? 1.362 24.412 8.066 1.00 50.50 97 ARG A C 1
ATOM 799 O O . ARG A 1 97 ? 0.785 24.714 9.109 1.00 50.50 97 ARG A O 1
ATOM 806 N N . GLN A 1 98 ? 0.679 24.203 6.938 1.00 52.88 98 GLN A N 1
ATOM 807 C CA . GLN A 1 98 ? -0.768 24.186 6.808 1.00 52.88 98 GLN A CA 1
ATOM 808 C C . GLN A 1 98 ? -1.279 22.758 7.011 1.00 52.88 98 GLN A C 1
ATOM 810 O O . GLN A 1 98 ? -1.112 21.866 6.193 1.00 52.88 98 GLN A O 1
ATOM 815 N N . ARG A 1 99 ? -1.899 22.611 8.178 1.00 58.50 99 ARG A N 1
ATOM 816 C CA . ARG A 1 99 ? -2.305 21.415 8.921 1.00 58.50 99 ARG A CA 1
ATOM 817 C C . ARG A 1 99 ? -3.302 20.448 8.271 1.00 58.50 99 ARG A C 1
ATOM 819 O O . ARG A 1 99 ? -3.720 19.534 8.974 1.00 58.50 99 ARG A O 1
ATOM 826 N N . GLN A 1 100 ? -3.729 20.627 7.021 1.00 64.44 100 GLN A N 1
ATOM 827 C CA . GLN A 1 100 ? -4.738 19.734 6.441 1.00 64.44 100 GLN A CA 1
ATOM 828 C C . GLN A 1 100 ? -4.193 18.949 5.250 1.00 64.44 100 GLN A C 1
ATOM 830 O O . GLN A 1 100 ? -3.601 19.556 4.354 1.00 64.44 100 GLN A O 1
ATOM 835 N N . PRO A 1 101 ? -4.374 17.616 5.238 1.00 72.31 101 PRO A N 1
ATOM 836 C CA . PRO A 1 101 ? -4.056 16.819 4.068 1.00 72.31 101 PRO A CA 1
ATOM 837 C C . PRO A 1 101 ? -4.856 17.315 2.862 1.00 72.31 101 PRO A C 1
ATOM 839 O O . PRO A 1 101 ? -5.957 17.853 2.999 1.00 72.31 101 PRO A O 1
ATOM 842 N N . GLY A 1 102 ? -4.290 17.141 1.671 1.00 78.88 102 GLY A N 1
ATOM 843 C CA . GLY A 1 102 ? -5.020 17.401 0.439 1.00 78.88 102 GLY A CA 1
ATOM 844 C C . GLY A 1 102 ? -6.113 16.350 0.192 1.00 78.88 102 GLY A C 1
ATOM 845 O O . GLY A 1 102 ? -6.369 15.491 1.042 1.00 78.88 102 GLY A O 1
ATOM 846 N N . PRO A 1 103 ? -6.784 16.414 -0.969 1.00 86.75 103 PRO A N 1
ATOM 847 C CA . PRO A 1 103 ? -7.923 15.552 -1.253 1.00 86.75 103 PRO A CA 1
ATOM 848 C C . PRO A 1 103 ? -7.529 14.077 -1.178 1.00 86.75 103 PRO A C 1
ATOM 850 O O . PRO A 1 103 ? -6.500 13.668 -1.718 1.00 86.75 103 PRO A O 1
ATOM 853 N N . PHE A 1 104 ? -8.373 13.283 -0.522 1.00 90.88 104 PHE A N 1
ATOM 854 C CA . PHE A 1 104 ? -8.241 11.836 -0.523 1.00 90.88 104 PHE A CA 1
ATOM 855 C C . PHE A 1 104 ? -8.647 11.282 -1.884 1.00 90.88 104 PHE A C 1
ATOM 857 O O . PHE A 1 104 ? -9.719 11.601 -2.403 1.00 90.88 104 PHE A O 1
ATOM 864 N N . VAL A 1 105 ? -7.783 10.457 -2.462 1.00 92.00 105 VAL A N 1
ATOM 865 C CA . VAL A 1 105 ? -7.996 9.844 -3.768 1.00 92.00 105 VAL A CA 1
ATOM 866 C C . VAL A 1 105 ? -8.073 8.340 -3.589 1.00 92.00 105 VAL A C 1
ATOM 868 O O . VAL A 1 105 ? -7.211 7.727 -2.964 1.00 92.00 105 VAL A O 1
ATOM 871 N N . VAL A 1 106 ? -9.109 7.749 -4.175 1.00 95.19 106 VAL A N 1
ATOM 872 C CA . VAL A 1 106 ? -9.290 6.302 -4.234 1.00 95.19 106 VAL A CA 1
ATOM 873 C C . VAL A 1 106 ? -9.236 5.886 -5.693 1.00 95.19 106 VAL A C 1
ATOM 875 O O . VAL A 1 106 ? -10.047 6.341 -6.499 1.00 95.19 106 VAL A O 1
ATOM 878 N N . ALA A 1 107 ? -8.295 5.012 -6.024 1.00 94.19 107 ALA A N 1
ATOM 879 C CA . ALA A 1 107 ? -8.238 4.345 -7.314 1.00 94.19 107 ALA A CA 1
ATOM 880 C C . ALA A 1 107 ? -8.543 2.860 -7.124 1.00 94.19 107 ALA A C 1
ATOM 882 O O . ALA A 1 107 ? -8.035 2.227 -6.204 1.00 94.19 107 ALA A O 1
ATOM 883 N N . ILE A 1 108 ? -9.382 2.310 -7.996 1.00 95.75 108 ILE A N 1
ATOM 884 C CA . ILE A 1 108 ? -9.774 0.902 -7.968 1.00 95.75 108 ILE A CA 1
ATOM 885 C C . ILE A 1 108 ? -9.437 0.305 -9.327 1.00 95.75 108 ILE A C 1
ATOM 887 O O . ILE A 1 108 ? -9.757 0.882 -10.367 1.00 95.75 108 ILE A O 1
ATOM 891 N N . CYS A 1 109 ? -8.777 -0.844 -9.318 1.00 95.25 109 CYS A N 1
ATOM 892 C CA . CYS A 1 109 ? -8.402 -1.573 -10.519 1.00 95.25 109 CYS A CA 1
ATOM 893 C C . CYS A 1 109 ? -8.518 -3.080 -10.287 1.00 95.25 109 CYS A C 1
ATOM 895 O O . CYS A 1 109 ? -8.704 -3.532 -9.158 1.00 95.25 109 CYS A O 1
ATOM 897 N N . SER A 1 110 ? -8.413 -3.870 -11.356 1.00 95.94 110 SER A N 1
ATOM 898 C CA . SER A 1 110 ? -8.313 -5.318 -11.188 1.00 95.94 110 SER A CA 1
ATOM 899 C C . SER A 1 110 ? -6.943 -5.691 -10.621 1.00 95.94 110 SER A C 1
ATOM 901 O O . SER A 1 110 ? -5.921 -5.152 -11.055 1.00 95.94 110 SER A O 1
ATOM 903 N N . THR A 1 111 ? -6.909 -6.663 -9.712 1.00 93.12 111 THR A N 1
ATOM 904 C CA . THR A 1 111 ? -5.667 -7.216 -9.149 1.00 93.12 111 THR A CA 1
ATOM 905 C C . THR A 1 111 ? -4.751 -7.743 -10.248 1.00 93.12 111 THR A C 1
ATOM 907 O O . THR A 1 111 ? -3.555 -7.459 -10.263 1.00 93.12 111 THR A O 1
ATOM 910 N N . MET A 1 112 ? -5.315 -8.414 -11.255 1.00 93.38 112 MET A N 1
ATOM 911 C CA . MET A 1 112 ? -4.560 -8.844 -12.434 1.00 93.38 112 MET A CA 1
ATOM 912 C C . MET A 1 112 ? -3.995 -7.661 -13.237 1.00 93.38 112 MET A C 1
ATOM 914 O O . MET A 1 112 ? -2.857 -7.720 -13.697 1.00 93.38 112 MET A O 1
ATOM 918 N N . GLY A 1 113 ? -4.758 -6.575 -13.392 1.00 94.06 113 GLY A N 1
ATOM 919 C CA . GLY A 1 113 ? -4.301 -5.367 -14.077 1.00 94.06 113 GLY A CA 1
ATOM 920 C C . GLY A 1 113 ? -3.111 -4.714 -13.376 1.00 94.06 113 GLY A C 1
ATOM 921 O O . GLY A 1 113 ? -2.125 -4.383 -14.035 1.00 94.06 113 GLY A O 1
ATOM 922 N N . LEU A 1 114 ? -3.168 -4.596 -12.046 1.00 92.00 114 LEU A N 1
ATOM 923 C CA . LEU A 1 114 ? -2.043 -4.100 -11.259 1.00 92.00 114 LEU A CA 1
ATOM 924 C C . LEU A 1 114 ? -0.817 -5.008 -11.396 1.00 92.00 114 LEU A C 1
ATOM 926 O O . LEU A 1 114 ? 0.268 -4.518 -11.700 1.00 92.00 114 LEU A O 1
ATOM 930 N N . ARG A 1 115 ? -0.984 -6.327 -11.234 1.00 91.88 115 ARG A N 1
ATOM 931 C CA . ARG A 1 115 ? 0.122 -7.291 -11.352 1.00 91.88 115 ARG A CA 1
ATOM 932 C C . ARG A 1 115 ? 0.789 -7.222 -12.727 1.00 91.88 115 ARG A C 1
ATOM 934 O O . ARG A 1 115 ? 2.013 -7.188 -12.811 1.00 91.88 115 ARG A O 1
ATOM 941 N N . ASN A 1 116 ? 0.009 -7.105 -13.800 1.00 94.75 116 ASN A N 1
ATOM 942 C CA . ASN A 1 116 ? 0.552 -6.924 -15.148 1.00 94.75 116 ASN A CA 1
ATOM 943 C C . ASN A 1 116 ? 1.357 -5.621 -15.277 1.00 94.75 116 ASN A C 1
ATOM 945 O O . ASN A 1 116 ? 2.429 -5.622 -15.882 1.00 94.75 116 ASN A O 1
ATOM 949 N N . ALA A 1 117 ? 0.879 -4.519 -14.687 1.00 92.88 117 ALA A N 1
ATOM 950 C CA . ALA A 1 117 ? 1.605 -3.251 -14.685 1.00 92.88 117 ALA A CA 1
ATOM 951 C C . ALA A 1 117 ? 2.926 -3.340 -13.897 1.00 92.88 117 ALA A C 1
ATOM 953 O O . ALA A 1 117 ? 3.960 -2.883 -14.387 1.00 92.88 117 ALA A O 1
ATOM 954 N N . CYS A 1 118 ? 2.920 -3.972 -12.718 1.00 91.38 118 CYS A N 1
ATOM 955 C CA . CYS A 1 118 ? 4.130 -4.196 -11.921 1.00 91.38 118 CYS A CA 1
ATOM 956 C C . CYS A 1 118 ? 5.132 -5.097 -12.654 1.00 91.38 118 CYS A C 1
ATOM 958 O O . CYS A 1 118 ? 6.321 -4.787 -12.688 1.00 91.38 118 CYS A O 1
ATOM 960 N N . CYS A 1 119 ? 4.656 -6.168 -13.296 1.00 94.06 119 CYS A N 1
ATOM 961 C CA . CYS A 1 119 ? 5.485 -7.064 -14.098 1.00 94.06 119 CYS A CA 1
ATOM 962 C C . CYS A 1 119 ? 6.171 -6.307 -15.243 1.00 94.06 119 CYS A C 1
ATOM 964 O O . CYS A 1 119 ? 7.396 -6.338 -15.349 1.00 94.06 119 CYS A O 1
ATOM 966 N N . GLY A 1 120 ? 5.414 -5.523 -16.019 1.00 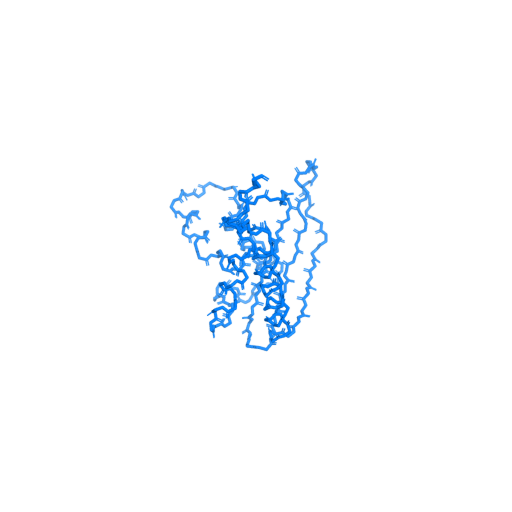94.00 120 GLY A N 1
ATOM 967 C CA . GLY A 1 120 ? 5.977 -4.710 -17.099 1.00 94.00 120 GLY A CA 1
ATOM 968 C C . GLY A 1 120 ? 6.996 -3.669 -16.617 1.00 94.00 120 GLY A C 1
ATOM 969 O O . GLY A 1 120 ? 7.999 -3.429 -17.293 1.00 94.00 120 GLY A O 1
ATOM 970 N N . LEU A 1 121 ? 6.781 -3.075 -15.436 1.00 90.81 121 LEU A N 1
ATOM 971 C CA . LEU A 1 121 ? 7.743 -2.157 -14.820 1.00 90.81 121 LEU A CA 1
ATOM 972 C C . LEU A 1 121 ? 9.047 -2.872 -14.434 1.00 90.81 121 LEU A C 1
ATOM 974 O O . LEU A 1 121 ? 10.124 -2.358 -14.733 1.00 90.81 121 LEU A O 1
ATOM 978 N N . ILE A 1 122 ? 8.958 -4.044 -13.800 1.00 91.69 122 ILE A N 1
ATOM 979 C CA . ILE A 1 122 ? 10.124 -4.846 -13.397 1.00 91.69 122 ILE A CA 1
ATOM 980 C C . ILE A 1 122 ? 10.913 -5.299 -14.625 1.00 91.69 122 ILE A C 1
ATOM 982 O O . ILE A 1 122 ? 12.124 -5.099 -14.674 1.00 91.69 122 ILE A O 1
ATOM 986 N N . GLU A 1 123 ? 10.238 -5.827 -15.648 1.00 94.06 123 GLU A N 1
ATOM 987 C CA . GLU A 1 123 ? 10.874 -6.238 -16.904 1.00 94.06 123 GLU A CA 1
ATOM 988 C C . GLU A 1 123 ? 11.585 -5.071 -17.597 1.00 94.06 123 GLU A C 1
ATOM 990 O O . GLU A 1 123 ? 12.694 -5.218 -18.122 1.00 94.06 123 GLU A O 1
ATOM 995 N N . TRP A 1 124 ? 10.949 -3.894 -17.617 1.00 94.06 124 TRP A N 1
ATOM 996 C CA . TRP A 1 124 ? 11.572 -2.689 -18.147 1.00 94.06 124 TRP A CA 1
ATOM 997 C C . TRP A 1 124 ? 12.807 -2.293 -17.335 1.00 94.06 124 TRP A C 1
ATOM 999 O O . TRP A 1 124 ? 13.857 -2.042 -17.931 1.00 94.06 124 TRP A O 1
ATOM 1009 N N . PHE A 1 125 ? 12.703 -2.281 -16.005 1.00 91.00 125 PHE A N 1
ATOM 1010 C CA . PHE A 1 125 ? 13.802 -1.904 -15.122 1.00 91.00 125 PHE A CA 1
ATOM 1011 C C . PHE A 1 125 ? 14.994 -2.853 -15.282 1.00 91.00 125 PHE A C 1
ATOM 1013 O O . PHE A 1 125 ? 16.119 -2.390 -15.455 1.00 91.00 125 PHE A O 1
ATOM 1020 N N . ASP A 1 126 ? 14.755 -4.166 -15.305 1.00 92.06 126 ASP A N 1
ATOM 1021 C CA . ASP A 1 126 ? 15.792 -5.192 -15.470 1.00 92.06 126 ASP A CA 1
ATOM 1022 C C . ASP A 1 126 ? 16.537 -5.037 -16.793 1.00 92.06 126 ASP A C 1
ATOM 1024 O O . ASP A 1 126 ? 17.771 -5.088 -16.841 1.00 92.06 126 ASP A O 1
ATOM 1028 N N . ARG A 1 127 ? 15.797 -4.776 -17.874 1.00 93.75 127 ARG A N 1
ATOM 1029 C CA . ARG A 1 127 ? 16.378 -4.524 -19.193 1.00 93.75 127 ARG A CA 1
ATOM 1030 C C . ARG A 1 127 ? 17.248 -3.267 -19.203 1.00 93.75 127 ARG A C 1
ATOM 1032 O O . ARG A 1 127 ? 18.352 -3.301 -19.749 1.00 93.75 127 ARG A O 1
ATOM 1039 N N . GLU A 1 128 ? 16.779 -2.165 -18.619 1.00 92.94 128 GLU A N 1
ATOM 1040 C CA . GLU A 1 128 ? 17.551 -0.918 -18.572 1.00 92.94 128 GLU A CA 1
ATOM 1041 C C . GLU A 1 128 ? 18.775 -1.031 -17.657 1.00 92.94 128 GLU A C 1
ATOM 1043 O O . GLU A 1 128 ? 19.859 -0.572 -18.026 1.00 92.94 128 GLU A O 1
ATOM 1048 N N . ALA A 1 129 ? 18.646 -1.704 -16.513 1.00 89.75 129 ALA A N 1
ATOM 1049 C CA . ALA A 1 129 ? 19.762 -1.985 -15.618 1.00 89.75 129 ALA A CA 1
ATOM 1050 C C . ALA A 1 129 ? 20.841 -2.820 -16.325 1.00 89.75 129 ALA A C 1
ATOM 1052 O O . ALA A 1 129 ? 22.022 -2.465 -16.286 1.00 89.75 129 ALA A O 1
ATOM 1053 N N . ALA A 1 130 ? 20.451 -3.875 -17.048 1.00 89.88 130 ALA A N 1
ATOM 1054 C CA . ALA A 1 130 ? 21.377 -4.694 -17.826 1.00 89.88 130 ALA A CA 1
ATOM 1055 C C . ALA A 1 130 ? 22.070 -3.889 -18.939 1.00 89.88 130 ALA A C 1
ATOM 1057 O O . ALA A 1 130 ? 23.282 -3.999 -19.115 1.00 89.88 130 ALA A O 1
ATOM 1058 N N . ARG A 1 131 ? 21.329 -3.032 -19.658 1.00 91.50 131 ARG A N 1
ATOM 1059 C CA . ARG A 1 131 ? 21.873 -2.164 -20.719 1.00 91.50 131 ARG A CA 1
ATOM 1060 C C . ARG A 1 131 ? 22.914 -1.172 -20.194 1.00 91.50 131 ARG A C 1
ATOM 1062 O O . ARG A 1 131 ? 23.864 -0.850 -20.906 1.00 91.50 131 ARG A O 1
ATOM 1069 N N . LEU A 1 132 ? 22.700 -0.644 -18.991 1.00 89.38 132 LEU A N 1
ATOM 1070 C CA . LEU A 1 132 ? 23.568 0.353 -18.361 1.00 89.38 132 LEU A CA 1
ATOM 1071 C C . LEU A 1 132 ? 24.725 -0.265 -17.569 1.00 89.38 132 LEU A C 1
ATOM 1073 O O . LEU A 1 132 ? 25.671 0.450 -17.239 1.00 89.38 132 LEU A O 1
ATOM 1077 N N . THR A 1 133 ? 24.675 -1.567 -17.278 1.00 84.25 133 THR A N 1
ATOM 1078 C CA . THR A 1 133 ? 25.765 -2.269 -16.595 1.00 84.25 133 THR A CA 1
ATOM 1079 C C . THR A 1 133 ? 26.982 -2.320 -17.524 1.00 84.25 133 THR A C 1
ATOM 1081 O O . THR A 1 133 ? 26.894 -2.894 -18.614 1.00 84.25 133 THR A O 1
ATOM 1084 N N . PRO A 1 134 ? 28.126 -1.716 -17.148 1.00 75.31 134 PRO A N 1
ATOM 1085 C CA . PRO A 1 134 ? 29.309 -1.724 -17.992 1.00 75.31 134 PRO A CA 1
ATOM 1086 C C . PRO A 1 134 ? 29.742 -3.161 -18.262 1.00 75.31 134 PRO A C 1
ATOM 1088 O O . PRO A 1 134 ? 29.949 -3.945 -17.339 1.00 75.31 134 PRO A O 1
ATOM 1091 N N . THR A 1 135 ? 29.918 -3.512 -19.531 1.00 68.94 135 THR A N 1
ATOM 1092 C CA . THR A 1 135 ? 30.606 -4.751 -19.881 1.00 68.94 135 THR A CA 1
ATOM 1093 C C . THR A 1 135 ? 32.083 -4.529 -19.563 1.00 68.94 135 THR A C 1
ATOM 1095 O O . THR A 1 135 ? 32.774 -3.820 -20.300 1.00 68.94 135 THR A O 1
ATOM 1098 N N . GLU A 1 136 ? 32.574 -5.062 -18.444 1.00 58.28 136 GLU A N 1
ATOM 1099 C CA . GLU A 1 136 ? 34.014 -5.136 -18.186 1.00 58.28 136 GLU A CA 1
ATOM 1100 C C . GLU A 1 136 ? 34.670 -5.888 -19.354 1.00 58.28 136 GLU A C 1
ATOM 1102 O O . GLU A 1 136 ? 34.539 -7.101 -19.491 1.00 58.28 136 GLU A O 1
ATOM 1107 N N . GLY A 1 137 ? 35.293 -5.149 -20.279 1.00 56.53 137 GLY A N 1
ATOM 1108 C CA . GLY A 1 137 ? 35.823 -5.751 -21.506 1.00 56.53 137 GLY A CA 1
ATOM 1109 C C . GLY A 1 137 ? 36.117 -4.829 -22.690 1.00 56.53 137 GLY A C 1
ATOM 1110 O O . GLY A 1 137 ? 36.427 -5.326 -23.769 1.00 56.53 137 GLY A O 1
ATOM 1111 N N . ARG A 1 138 ? 36.064 -3.499 -22.546 1.00 51.69 138 ARG A N 1
ATOM 1112 C CA . ARG A 1 138 ? 36.662 -2.583 -23.536 1.00 51.69 138 ARG A CA 1
ATOM 1113 C C . ARG A 1 138 ? 37.724 -1.701 -22.901 1.00 51.69 138 ARG A C 1
ATOM 1115 O O . ARG A 1 138 ? 37.592 -0.484 -22.819 1.00 51.69 138 ARG A O 1
ATOM 1122 N N . THR A 1 139 ? 38.828 -2.335 -22.524 1.00 49.91 139 THR A N 1
ATOM 1123 C CA . THR A 1 139 ? 40.144 -1.695 -22.545 1.00 49.91 139 THR A CA 1
ATOM 1124 C C . THR A 1 139 ? 40.383 -1.226 -23.982 1.00 49.91 139 THR A C 1
ATOM 1126 O O . THR A 1 139 ? 40.639 -2.033 -24.877 1.00 49.91 139 THR A O 1
ATOM 1129 N N . LYS A 1 140 ? 40.217 0.076 -24.238 1.00 46.38 140 LYS A N 1
ATOM 1130 C CA . LYS A 1 140 ? 40.695 0.689 -25.481 1.00 46.38 140 LYS A CA 1
ATOM 1131 C C . LYS A 1 140 ? 42.221 0.562 -25.481 1.00 46.38 140 LYS A C 1
ATOM 1133 O O . LYS A 1 140 ? 42.871 1.120 -24.600 1.00 46.38 140 LYS A O 1
ATOM 1138 N N . ARG A 1 141 ? 42.749 -0.237 -26.411 1.00 43.72 141 ARG A N 1
ATOM 1139 C CA . ARG A 1 141 ? 44.126 -0.089 -26.896 1.00 43.72 141 ARG A CA 1
ATOM 1140 C C . ARG A 1 141 ? 44.231 1.179 -27.731 1.00 43.72 141 ARG A C 1
ATOM 1142 O O . ARG A 1 141 ? 43.205 1.533 -28.358 1.00 43.72 141 ARG A O 1
#

Foldseek 3Di:
DQLQLVLLVVLLVDPDWADDPVCPPPDLVRVQVQLCCLQPNDDPDDPVSSVVSNVVSVNQWPPPRNDDDDQFKTWGWGGPDQFKIKIWIWGGDNPDPPPDIPDIDIDMDTNVVSNVVSVVVNVVVVVVCVVPPDDPPDPDD

Sequence (141 aa):
MYGAYCGFKELLDNPHPLWDESFDGLSREQIHDLVRNAIYGDDERSMEAILADSQRYREFDFLTNWGEQFDGFASVIVQEDDHTTTILHRPHSAWTRQRQPGPFVVAICSTMGLRNACCGLIEWFDREAARLTPTEGRTKR

Nearest PDB structures (foldseek):
  4r40-assembly1_A  TM=3.602E-01  e=7.380E-01  Yersinia pestis CO92
  2ivz-assembly4_D  TM=3.615E-01  e=6.551E-01  Escherichia coli
  4pwz-assembly1_A  TM=3.541E-01  e=9.366E-01  Yersinia pestis CO92
  5eqe-assembly1_A  TM=3.268E-01  e=3.913E+00  Homo sapiens
  4da5-assembly1_A  TM=3.224E-01  e=9.010E+00  Homo sapiens

Solvent-accessible surface area (backbone atoms only — not comparable to full-atom values): 8256 Å² total; per-residue (Å²): 126,63,44,58,56,53,55,48,49,51,60,65,69,49,90,63,55,52,62,60,81,89,45,69,93,51,52,73,66,54,44,42,51,51,46,45,43,37,66,71,50,89,69,94,67,53,71,69,56,45,50,51,38,26,63,70,43,50,84,31,61,31,93,35,42,77,77,78,82,51,80,35,46,48,27,30,45,38,12,91,44,84,57,41,31,38,40,35,35,36,43,35,65,67,85,47,98,62,91,62,65,51,74,77,43,80,48,78,47,44,34,65,59,51,48,52,53,44,49,54,49,50,54,52,50,54,51,52,51,59,72,68,50,78,72,92,81,73,82,79,127

Radius of gyration: 18.08 Å; Cα contacts (8 Å, |Δi|>4): 160; chains: 1; bounding box: 60×40×50 Å

Mean predicted aligned error: 7.86 Å

pLDDT: mean 82.36, std 14.54, range [43.72, 97.06]